Protein AF-A0A7S2VVZ7-F1 (afdb_monomer_lite)

InterPro domains:
  IPR001841 Zinc finger, RING-type [PS50089] (38-72)
  IPR013083 Zinc finger, RING/FYVE/PHD-type [G3DSA:3.30.40.10] (35-86)
  IPR017907 Zinc finger, RING-type, conserved site [PS00518] (54-63)
  IPR040383 E3 ubiquitin-protein ligase HAKAI/CBLL2 [PTHR13480] (22-133)

Secondary structure (DSSP, 8-state):
-----PPPPPS---------S-S-------TT-PPPB-TTT-PBPSEEEEEETT-BEEEHHHHHT-SB-TTT--B-SEEEEEEGGG--EE-TTT-BEESSHHHHHHHHHHHHHHHHHHHHHHHHSPPPPP---------

Radius of gyration: 28.9 Å; chains: 1; bounding box: 85×47×89 Å

Structure (mmCIF, N/CA/C/O backbone):
data_AF-A0A7S2VVZ7-F1
#
_entry.id   AF-A0A7S2VVZ7-F1
#
loop_
_atom_site.group_PDB
_atom_site.id
_atom_site.type_symbol
_atom_site.label_atom_id
_atom_site.label_alt_id
_atom_site.label_comp_id
_atom_site.label_asym_id
_atom_site.label_entity_id
_atom_site.label_seq_id
_atom_site.pdbx_PDB_ins_code
_atom_site.Cartn_x
_atom_site.Cartn_y
_atom_site.Cartn_z
_atom_site.occupancy
_atom_site.B_iso_or_equiv
_atom_site.auth_seq_id
_atom_site.auth_comp_id
_atom_site.auth_asym_id
_atom_site.auth_atom_id
_atom_site.pdbx_PDB_model_num
ATOM 1 N N . HIS A 1 1 ? 54.122 -6.414 -49.934 1.00 40.81 1 HIS A N 1
ATOM 2 C CA . HIS A 1 1 ? 54.503 -7.588 -49.124 1.00 40.81 1 HIS A CA 1
ATOM 3 C C . HIS A 1 1 ? 53.460 -7.806 -48.043 1.00 40.81 1 HIS A C 1
ATOM 5 O O . HIS A 1 1 ? 53.321 -6.979 -47.154 1.00 40.81 1 HIS A O 1
ATOM 11 N N . ALA A 1 2 ? 52.671 -8.866 -48.206 1.00 39.00 2 ALA A N 1
ATOM 12 C CA . ALA A 1 2 ? 51.647 -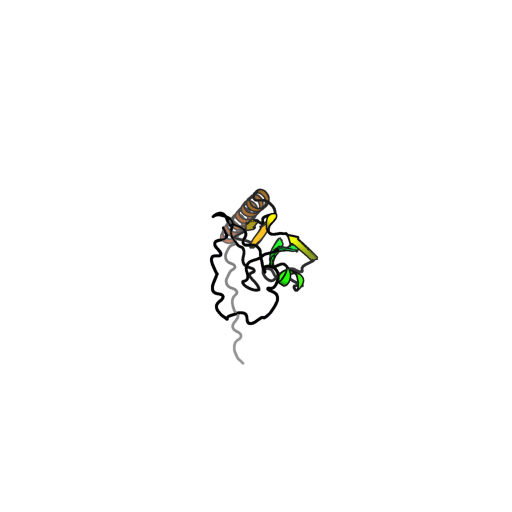9.313 -47.273 1.00 39.00 2 ALA A CA 1
ATOM 13 C C . ALA A 1 2 ? 52.279 -10.131 -46.135 1.00 39.00 2 ALA A C 1
ATOM 15 O O . ALA A 1 2 ? 53.196 -10.910 -46.387 1.00 39.00 2 ALA A O 1
ATOM 16 N N . ALA A 1 3 ? 51.753 -10.002 -44.917 1.00 42.44 3 ALA A N 1
ATOM 17 C CA . ALA A 1 3 ? 51.986 -10.958 -43.839 1.00 42.44 3 ALA A CA 1
ATOM 18 C C . ALA A 1 3 ? 50.653 -11.250 -43.137 1.00 42.44 3 ALA A C 1
ATOM 20 O O . ALA A 1 3 ? 50.160 -10.502 -42.298 1.00 42.44 3 ALA A O 1
ATOM 21 N N . THR A 1 4 ? 50.050 -12.347 -43.574 1.00 44.47 4 THR A N 1
ATOM 22 C CA . THR A 1 4 ? 48.849 -12.996 -43.051 1.00 44.47 4 THR A CA 1
ATOM 23 C C . THR A 1 4 ? 49.156 -13.739 -41.749 1.00 44.47 4 THR A C 1
ATOM 25 O O . THR A 1 4 ? 49.865 -14.745 -41.772 1.00 44.47 4 THR A O 1
ATOM 28 N N . GLY A 1 5 ? 48.582 -13.299 -40.627 1.00 38.53 5 GLY A N 1
ATOM 29 C CA . GLY A 1 5 ? 48.528 -14.070 -39.380 1.00 38.53 5 GLY A CA 1
ATOM 30 C C . GLY A 1 5 ? 47.254 -14.914 -39.322 1.00 38.53 5 GLY A C 1
ATOM 31 O O . GLY A 1 5 ? 46.172 -14.390 -39.068 1.00 38.53 5 GLY A O 1
ATOM 32 N N . LYS A 1 6 ? 47.374 -16.218 -39.593 1.00 45.28 6 LYS A N 1
ATOM 33 C CA . LYS A 1 6 ? 46.278 -17.200 -39.536 1.00 45.28 6 LYS A CA 1
ATOM 34 C C . LYS A 1 6 ? 45.784 -17.364 -38.092 1.00 45.28 6 LYS A C 1
ATOM 36 O O . LYS A 1 6 ? 46.544 -17.793 -37.229 1.00 45.28 6 LYS A O 1
ATOM 41 N N . ARG A 1 7 ? 44.506 -17.064 -37.835 1.00 45.28 7 ARG A N 1
ATOM 42 C CA . ARG A 1 7 ? 43.811 -17.474 -36.606 1.00 45.28 7 ARG A CA 1
ATOM 43 C C . ARG A 1 7 ? 43.335 -18.914 -36.782 1.00 45.28 7 ARG A C 1
ATOM 45 O O . ARG A 1 7 ? 42.566 -19.199 -37.695 1.00 45.28 7 ARG A O 1
ATOM 52 N N . PHE A 1 8 ? 43.830 -19.810 -35.936 1.00 40.78 8 PHE A N 1
ATOM 53 C CA . PHE A 1 8 ? 43.336 -21.178 -35.830 1.00 40.78 8 PHE A CA 1
ATOM 54 C C . PHE A 1 8 ? 41.923 -21.148 -35.238 1.00 40.78 8 PHE A C 1
ATOM 56 O O . PHE A 1 8 ? 41.718 -20.627 -34.145 1.00 40.78 8 PHE A O 1
ATOM 63 N N . ILE A 1 9 ? 40.957 -21.675 -35.987 1.00 46.22 9 ILE A N 1
ATOM 64 C CA . ILE A 1 9 ? 39.578 -21.884 -35.546 1.00 46.22 9 ILE A CA 1
ATOM 65 C C . ILE A 1 9 ? 39.534 -23.284 -34.931 1.00 46.22 9 ILE A C 1
ATOM 67 O O . ILE A 1 9 ? 39.821 -24.265 -35.618 1.00 46.22 9 ILE A O 1
ATOM 71 N N . THR A 1 10 ? 39.226 -23.381 -33.640 1.00 40.88 10 THR A N 1
ATOM 72 C CA . THR A 1 10 ? 38.913 -24.659 -32.994 1.00 40.88 10 THR A CA 1
ATOM 73 C C . THR A 1 10 ? 37.460 -25.050 -33.291 1.00 40.88 10 THR A 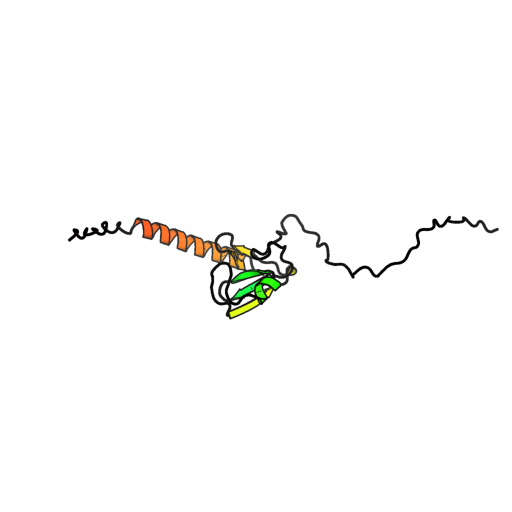C 1
ATOM 75 O O . THR A 1 10 ? 36.592 -24.180 -33.391 1.00 40.88 10 THR A O 1
ATOM 78 N N . PRO A 1 11 ? 37.171 -26.350 -33.464 1.00 45.31 11 PRO A N 1
ATOM 79 C CA . PRO A 1 11 ? 35.875 -26.823 -33.922 1.00 45.31 11 PRO A CA 1
ATOM 80 C C . PRO A 1 11 ? 34.906 -26.916 -32.743 1.00 45.31 11 PRO A C 1
ATOM 82 O O . PRO A 1 11 ? 34.717 -27.979 -32.168 1.00 45.31 11 PRO A O 1
ATOM 85 N N . LEU A 1 12 ? 34.291 -25.798 -32.369 1.00 38.53 12 LEU A N 1
ATOM 86 C CA . LEU A 1 12 ? 33.105 -25.804 -31.510 1.00 38.53 12 LEU A CA 1
ATOM 87 C C . LEU A 1 12 ? 32.116 -24.731 -31.984 1.00 38.53 12 LEU A C 1
ATOM 89 O O . LEU A 1 12 ? 31.734 -23.815 -31.267 1.00 38.53 12 LEU A O 1
ATOM 93 N N . GLN A 1 13 ? 31.709 -24.853 -33.246 1.00 48.38 13 GLN A N 1
ATOM 94 C CA . GLN A 1 13 ? 30.436 -24.319 -33.720 1.00 48.38 13 GLN A CA 1
ATOM 95 C C . GLN A 1 13 ? 29.467 -25.491 -33.831 1.00 48.38 13 GLN A C 1
ATOM 97 O O . GLN A 1 13 ? 29.431 -26.188 -34.841 1.00 48.38 13 GLN A O 1
ATOM 102 N N . ILE A 1 14 ? 28.693 -25.703 -32.769 1.00 43.16 14 ILE A N 1
ATOM 103 C CA . ILE A 1 14 ? 27.400 -26.374 -32.860 1.00 43.16 14 ILE A CA 1
ATOM 104 C C . ILE A 1 14 ? 26.367 -25.339 -32.425 1.00 43.16 14 ILE A C 1
ATOM 106 O O . ILE A 1 14 ? 26.427 -24.781 -31.335 1.00 43.16 14 ILE A O 1
ATOM 110 N N . MET A 1 15 ? 25.507 -25.031 -33.385 1.00 47.84 15 MET A N 1
ATOM 111 C CA . MET A 1 15 ? 24.348 -24.155 -33.326 1.00 47.84 15 MET A CA 1
ATOM 112 C C . MET A 1 15 ? 23.399 -24.581 -32.202 1.00 47.84 15 MET A C 1
ATOM 114 O O . MET A 1 15 ? 23.157 -25.776 -32.094 1.00 47.84 15 MET A O 1
ATOM 118 N N . THR A 1 16 ? 22.811 -23.625 -31.477 1.00 44.72 16 THR A N 1
ATOM 119 C CA . THR A 1 16 ? 21.375 -23.593 -31.127 1.00 44.72 16 THR A CA 1
ATOM 120 C C . THR A 1 16 ? 21.028 -22.250 -30.475 1.00 44.72 16 THR A C 1
ATOM 122 O O . THR A 1 16 ? 21.582 -21.895 -29.441 1.00 44.72 16 THR A O 1
ATOM 125 N N . ASP A 1 17 ? 20.104 -21.548 -31.129 1.00 38.00 17 ASP A N 1
ATOM 126 C CA . ASP A 1 17 ? 18.960 -20.845 -30.543 1.00 38.00 17 ASP A CA 1
ATOM 127 C C . ASP A 1 17 ? 19.183 -19.589 -29.682 1.00 38.00 17 ASP A C 1
ATOM 129 O O . ASP A 1 17 ? 19.420 -19.631 -28.483 1.00 38.00 17 ASP A O 1
ATOM 133 N N . GLN A 1 18 ? 18.991 -18.442 -30.344 1.00 48.12 18 GLN A N 1
ATOM 134 C CA . GLN A 1 18 ? 18.055 -17.387 -29.933 1.00 48.12 18 GLN A CA 1
ATOM 135 C C . GLN A 1 18 ? 17.929 -17.160 -28.410 1.00 48.12 18 GLN A C 1
ATOM 137 O O . GLN A 1 18 ? 16.948 -17.555 -27.783 1.00 48.12 18 GLN A O 1
ATOM 142 N N . GLU A 1 19 ? 18.906 -16.455 -27.834 1.00 46.47 19 GLU A N 1
ATOM 143 C CA . GLU A 1 19 ? 18.835 -15.945 -26.460 1.00 46.47 19 GLU A CA 1
ATOM 144 C C . GLU A 1 19 ? 17.556 -15.103 -26.270 1.00 46.47 19 GLU A C 1
ATOM 146 O O . GLU A 1 19 ? 17.329 -14.154 -27.036 1.00 46.47 19 GLU A O 1
ATOM 151 N N . PRO A 1 20 ? 16.702 -15.398 -25.271 1.00 48.53 20 PRO A N 1
ATOM 152 C CA . PRO A 1 20 ? 15.558 -14.556 -24.970 1.00 48.53 20 PRO A CA 1
ATOM 153 C C . PRO A 1 20 ? 16.064 -13.167 -24.577 1.00 48.53 20 PRO A C 1
ATOM 155 O O . PRO A 1 20 ? 16.871 -13.012 -23.662 1.00 48.53 20 PRO A O 1
ATOM 158 N N . SER A 1 21 ? 15.581 -12.150 -25.292 1.00 57.09 21 SER A N 1
ATOM 159 C CA . SER A 1 21 ? 15.862 -10.734 -25.060 1.00 57.09 21 SER A CA 1
ATOM 160 C C . SER A 1 21 ? 15.763 -10.395 -23.571 1.00 57.09 21 SER A C 1
ATOM 162 O O . SER A 1 21 ? 14.660 -10.343 -23.031 1.00 57.09 21 SER A O 1
ATOM 164 N N . SER A 1 22 ? 16.926 -10.225 -22.934 1.00 55.91 22 SER A N 1
ATOM 165 C CA . SER A 1 22 ? 17.166 -9.767 -21.560 1.00 55.91 22 SER A CA 1
ATOM 166 C C . SER A 1 22 ? 15.957 -9.856 -20.622 1.00 55.91 22 SER A C 1
ATOM 168 O O . SER A 1 22 ? 15.155 -8.921 -20.521 1.00 55.91 22 SER A O 1
ATOM 170 N N . ILE A 1 23 ? 15.856 -10.952 -19.871 1.00 51.28 23 ILE A N 1
ATOM 171 C CA . ILE A 1 23 ? 14.960 -11.015 -18.717 1.00 51.28 23 ILE A CA 1
ATOM 172 C C . ILE A 1 23 ? 15.523 -10.078 -17.639 1.00 51.28 23 ILE A C 1
ATOM 174 O O . ILE A 1 23 ? 16.344 -10.461 -16.810 1.00 51.28 23 ILE A O 1
ATOM 178 N N . GLY A 1 24 ? 15.063 -8.829 -17.669 1.00 57.19 24 GLY A N 1
ATOM 179 C CA . GLY A 1 24 ? 15.271 -7.845 -16.613 1.00 57.19 24 GLY A CA 1
ATOM 180 C C . GLY A 1 24 ? 16.519 -6.973 -16.762 1.00 57.19 24 GLY A C 1
ATOM 181 O O . GLY A 1 24 ? 17.597 -7.407 -17.158 1.00 57.19 24 GLY A O 1
ATOM 182 N N . TYR A 1 25 ? 16.355 -5.703 -16.394 1.00 60.25 25 TYR A N 1
ATOM 183 C CA . TYR A 1 25 ? 17.438 -4.735 -16.263 1.00 60.25 25 TYR A CA 1
ATOM 184 C C . TYR A 1 25 ? 17.986 -4.768 -14.834 1.00 60.25 25 TYR A C 1
ATOM 186 O O . TYR A 1 25 ? 17.230 -4.630 -13.864 1.00 60.25 25 TYR A O 1
ATOM 194 N N . VAL A 1 26 ? 19.305 -4.909 -14.687 1.00 53.25 26 VAL A N 1
ATOM 195 C CA . VAL A 1 26 ? 19.970 -4.760 -13.388 1.00 53.25 26 VAL A CA 1
ATOM 196 C C . VAL A 1 26 ? 20.002 -3.275 -13.046 1.00 53.25 26 VAL A C 1
ATOM 198 O O . VAL A 1 26 ? 20.916 -2.538 -13.405 1.00 53.25 26 VAL A O 1
ATOM 201 N N . HIS A 1 27 ? 18.963 -2.813 -12.358 1.00 59.66 27 HIS A N 1
ATOM 202 C CA . HIS A 1 27 ? 18.926 -1.452 -11.847 1.00 59.66 27 HIS A CA 1
ATOM 203 C C . HIS A 1 27 ? 20.026 -1.301 -10.789 1.00 59.66 27 HIS A C 1
ATOM 205 O O . HIS A 1 27 ? 20.000 -2.010 -9.784 1.00 59.66 27 HIS A O 1
ATOM 211 N N . ASN A 1 28 ? 20.983 -0.391 -11.000 1.00 56.66 28 ASN A N 1
ATOM 212 C CA . ASN A 1 28 ? 22.024 -0.101 -10.013 1.00 56.66 28 ASN A CA 1
ATOM 213 C C . ASN A 1 28 ? 21.343 0.432 -8.741 1.00 56.66 28 ASN A C 1
ATOM 215 O O . ASN A 1 28 ? 20.780 1.528 -8.772 1.00 56.66 28 ASN A O 1
ATOM 219 N N . ARG A 1 29 ? 21.287 -0.385 -7.682 1.00 57.78 29 ARG A N 1
ATOM 220 C CA . ARG A 1 29 ? 20.594 -0.048 -6.433 1.00 57.78 29 ARG A CA 1
ATOM 221 C C . ARG A 1 29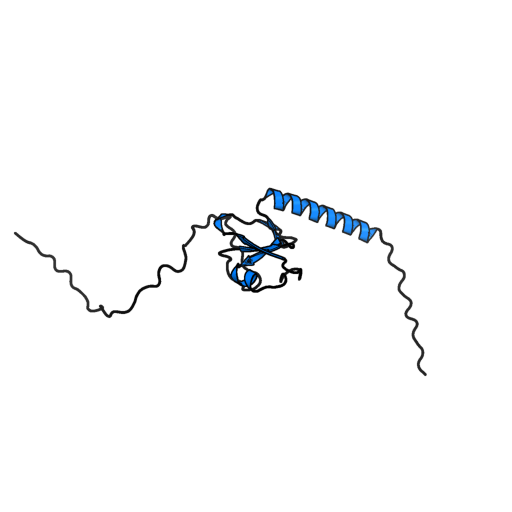 ? 21.584 0.651 -5.510 1.00 57.78 29 ARG A C 1
ATOM 223 O O . ARG A 1 29 ? 22.538 0.025 -5.055 1.00 57.78 29 ARG A O 1
ATOM 230 N N . ARG A 1 30 ? 21.382 1.940 -5.234 1.00 52.25 30 ARG A N 1
ATOM 231 C CA . ARG A 1 30 ? 22.143 2.639 -4.191 1.00 52.25 30 ARG A CA 1
ATOM 232 C C . ARG A 1 30 ? 21.748 2.055 -2.833 1.00 52.25 30 ARG A C 1
ATOM 234 O O . ARG A 1 30 ? 20.598 1.670 -2.624 1.00 52.25 30 ARG A O 1
ATOM 241 N N . SER A 1 31 ? 22.684 1.986 -1.892 1.00 39.78 31 SER A N 1
ATOM 242 C CA . SER A 1 31 ? 22.384 1.603 -0.508 1.00 39.78 31 SER A CA 1
ATOM 243 C C . SER A 1 31 ? 21.310 2.541 0.060 1.00 39.78 31 SER A C 1
ATOM 245 O O . SER A 1 31 ? 21.561 3.731 0.220 1.00 39.78 31 SER A O 1
ATOM 247 N N . GLY A 1 32 ? 20.102 2.020 0.302 1.00 49.62 32 GLY A N 1
ATOM 248 C CA . GLY A 1 32 ? 18.902 2.822 0.599 1.00 49.62 32 GLY A CA 1
ATOM 249 C C . GLY A 1 32 ? 17.701 2.503 -0.304 1.00 49.62 32 GLY A C 1
ATOM 250 O O . GLY A 1 32 ? 16.564 2.682 0.128 1.00 49.62 32 GLY A O 1
ATOM 251 N N . ASP A 1 33 ? 17.935 1.912 -1.482 1.00 59.28 33 ASP A N 1
ATOM 252 C CA . ASP A 1 33 ? 16.919 1.452 -2.444 1.00 59.28 33 ASP A CA 1
ATOM 253 C C . ASP A 1 33 ? 16.257 0.139 -1.986 1.00 59.28 33 ASP A C 1
ATOM 255 O O . ASP A 1 33 ? 16.403 -0.918 -2.614 1.00 59.28 33 ASP A O 1
ATOM 259 N N . LYS A 1 34 ? 15.575 0.170 -0.836 1.00 70.12 34 LYS A N 1
ATOM 260 C CA . LYS A 1 34 ? 14.970 -1.018 -0.218 1.00 70.12 34 LYS A CA 1
ATOM 261 C C . LYS A 1 34 ? 14.070 -1.743 -1.227 1.00 70.12 34 LYS A C 1
ATOM 263 O O . LYS A 1 34 ? 13.102 -1.193 -1.742 1.00 70.12 34 LYS A O 1
ATOM 268 N N . THR A 1 35 ? 14.390 -3.004 -1.501 1.00 81.69 35 THR A N 1
ATOM 269 C CA . THR A 1 35 ? 13.534 -3.900 -2.282 1.00 81.69 35 THR A CA 1
ATOM 270 C C . THR A 1 35 ? 12.372 -4.349 -1.412 1.00 81.69 35 THR A C 1
ATOM 272 O O . THR A 1 35 ? 12.597 -4.953 -0.364 1.00 81.69 35 THR A O 1
ATOM 275 N N . HIS A 1 36 ? 11.139 -4.091 -1.834 1.00 89.19 36 HIS A N 1
ATOM 276 C CA . HIS A 1 36 ? 9.975 -4.688 -1.190 1.00 89.19 36 HIS A CA 1
ATOM 277 C C . HIS A 1 36 ? 9.718 -6.078 -1.765 1.00 89.19 36 HIS A C 1
ATOM 279 O O . HIS A 1 36 ? 9.867 -6.308 -2.968 1.00 89.19 36 HIS A O 1
ATOM 285 N N . PHE A 1 37 ? 9.339 -6.997 -0.887 1.00 92.94 37 PHE A N 1
ATOM 286 C CA . PHE A 1 37 ? 8.938 -8.350 -1.240 1.00 92.94 37 PHE A CA 1
ATOM 287 C C . PHE A 1 37 ? 7.427 -8.455 -1.090 1.00 92.94 37 PHE A C 1
ATOM 289 O O . PHE A 1 37 ? 6.852 -7.934 -0.133 1.00 92.94 37 PHE A O 1
ATOM 296 N N . CYS A 1 38 ? 6.773 -9.097 -2.052 1.00 95.50 38 CYS A N 1
ATOM 297 C CA . CYS A 1 38 ? 5.346 -9.353 -1.953 1.00 95.50 38 CYS A CA 1
ATOM 298 C C . CYS A 1 38 ? 5.097 -10.380 -0.850 1.00 95.50 38 CYS A C 1
ATOM 300 O O . CYS A 1 38 ? 5.676 -11.457 -0.880 1.00 95.50 38 CYS A O 1
ATOM 302 N N . VAL A 1 39 ? 4.207 -10.074 0.092 1.00 94.69 39 VAL A N 1
ATOM 303 C CA . VAL A 1 39 ? 3.881 -10.988 1.200 1.00 94.69 39 VAL A CA 1
ATOM 304 C C . VAL A 1 39 ? 3.143 -12.257 0.744 1.00 94.69 39 VAL A C 1
ATOM 306 O O . VAL A 1 39 ? 3.147 -13.247 1.462 1.00 94.69 39 VAL A O 1
ATOM 309 N N . VAL A 1 40 ? 2.534 -12.248 -0.448 1.00 96.81 40 VAL A N 1
ATOM 310 C CA . VAL A 1 40 ? 1.777 -13.393 -0.985 1.00 96.81 40 VAL A CA 1
ATOM 311 C C . VAL A 1 40 ? 2.702 -14.394 -1.681 1.00 96.81 40 VAL A C 1
ATOM 313 O O . VAL A 1 40 ? 2.663 -15.578 -1.372 1.00 96.81 40 VAL A O 1
ATOM 316 N N . CYS A 1 41 ? 3.552 -13.933 -2.605 1.00 97.06 41 CYS A N 1
ATOM 317 C CA . CYS A 1 41 ? 4.432 -14.814 -3.384 1.00 97.06 41 CYS A CA 1
ATOM 318 C C . CYS A 1 41 ? 5.904 -14.800 -2.946 1.00 97.06 41 CYS A C 1
ATOM 320 O O . CYS A 1 41 ? 6.716 -15.515 -3.522 1.00 97.06 41 CYS A O 1
ATOM 322 N N . SER A 1 42 ? 6.275 -13.980 -1.959 1.00 96.06 42 SER A N 1
ATOM 323 C CA . SER A 1 42 ? 7.653 -13.810 -1.469 1.00 96.06 42 SER A CA 1
ATOM 324 C C . SER A 1 42 ? 8.674 -13.382 -2.531 1.00 96.06 42 SER A C 1
ATOM 326 O O . SER A 1 42 ? 9.880 -13.467 -2.306 1.00 96.06 42 SER A O 1
ATOM 328 N N . PHE A 1 43 ? 8.222 -12.871 -3.680 1.00 93.00 43 PHE A N 1
ATOM 329 C CA . PHE A 1 43 ? 9.099 -12.368 -4.734 1.00 93.00 43 PHE A CA 1
ATOM 330 C C . PHE A 1 43 ? 9.312 -10.851 -4.649 1.00 93.00 43 PHE A C 1
ATOM 332 O O . PHE A 1 43 ? 8.421 -10.122 -4.192 1.00 93.00 43 PHE A O 1
ATOM 339 N N . PRO A 1 44 ? 10.477 -10.345 -5.103 1.00 92.31 44 PRO A N 1
ATOM 340 C CA . PRO A 1 44 ? 10.719 -8.914 -5.246 1.00 92.31 44 PRO A CA 1
ATOM 341 C C . PRO A 1 44 ? 9.647 -8.236 -6.103 1.00 92.31 44 PRO A C 1
ATOM 343 O O . PRO A 1 44 ? 9.291 -8.723 -7.176 1.00 92.31 44 PRO A O 1
ATOM 346 N N . ILE A 1 45 ? 9.160 -7.078 -5.665 1.00 92.19 45 ILE A N 1
ATOM 347 C CA . ILE A 1 45 ? 8.120 -6.348 -6.391 1.00 92.19 45 ILE A CA 1
ATOM 348 C C . ILE A 1 45 ? 8.750 -5.492 -7.500 1.00 92.19 45 ILE A C 1
ATOM 350 O O . ILE A 1 45 ? 9.505 -4.558 -7.226 1.00 92.19 45 ILE A O 1
ATOM 354 N N . ALA A 1 46 ? 8.414 -5.798 -8.758 1.00 90.75 46 ALA A N 1
ATOM 355 C CA . ALA A 1 46 ? 8.794 -4.997 -9.928 1.00 90.75 46 ALA A CA 1
ATOM 356 C C . ALA A 1 46 ? 7.780 -3.882 -10.242 1.00 90.75 46 ALA A C 1
ATOM 358 O O . ALA A 1 46 ? 8.149 -2.783 -10.639 1.00 90.75 46 ALA A O 1
ATOM 359 N N . THR A 1 47 ? 6.491 -4.151 -10.048 1.00 92.56 47 THR A N 1
ATOM 360 C CA . THR A 1 47 ? 5.410 -3.166 -10.160 1.00 92.56 47 THR A CA 1
ATOM 361 C C . THR A 1 47 ? 4.453 -3.393 -9.006 1.00 92.56 47 THR A C 1
ATOM 363 O O . THR A 1 47 ? 4.042 -4.530 -8.763 1.00 92.56 47 THR A O 1
ATOM 366 N N . TYR A 1 48 ? 4.109 -2.327 -8.293 1.00 95.44 48 TYR A N 1
ATOM 367 C CA . TYR A 1 48 ? 3.203 -2.396 -7.158 1.00 95.44 48 TYR A CA 1
ATOM 368 C C . TYR A 1 48 ? 1.752 -2.373 -7.634 1.00 95.44 48 TYR A C 1
ATOM 370 O O . TYR A 1 48 ? 1.370 -1.562 -8.480 1.00 95.44 48 TYR A O 1
ATOM 378 N N . GLY A 1 49 ? 0.941 -3.250 -7.055 1.00 97.12 49 GLY A N 1
ATOM 379 C CA . GLY A 1 49 ? -0.510 -3.138 -7.058 1.00 97.12 49 GLY A CA 1
ATOM 380 C C . GLY A 1 49 ? -0.967 -2.609 -5.704 1.00 97.12 49 GLY A C 1
ATOM 381 O O . GLY A 1 49 ? -0.767 -3.275 -4.689 1.00 97.12 49 GLY A O 1
ATOM 382 N N . ARG A 1 50 ? -1.526 -1.398 -5.670 1.00 97.62 50 ARG A N 1
ATOM 383 C CA . ARG A 1 50 ? -2.005 -0.732 -4.454 1.00 97.62 50 ARG A CA 1
ATOM 384 C C . ARG A 1 50 ? -3.526 -0.773 -4.391 1.00 97.62 50 ARG A C 1
ATOM 386 O O . ARG A 1 50 ? -4.211 -0.336 -5.312 1.00 97.62 50 ARG A O 1
ATOM 393 N N . LEU A 1 51 ? -4.046 -1.315 -3.300 1.00 98.31 51 LEU A N 1
ATOM 394 C CA . LEU A 1 51 ? -5.464 -1.611 -3.136 1.00 98.31 51 LEU A CA 1
ATOM 395 C C . LEU A 1 51 ? -6.208 -0.423 -2.535 1.00 98.31 51 LEU A C 1
ATOM 397 O O . LEU A 1 51 ? -5.755 0.170 -1.561 1.00 98.31 51 LEU A O 1
ATOM 401 N N . TYR A 1 52 ? -7.389 -0.106 -3.052 1.00 97.81 52 TYR A N 1
ATOM 402 C CA . TYR A 1 52 ? -8.301 0.861 -2.445 1.00 97.81 52 TYR A CA 1
ATOM 403 C C . TYR A 1 52 ? -9.524 0.154 -1.850 1.00 97.81 52 TYR A C 1
ATOM 405 O O . TYR A 1 52 ? -10.096 -0.716 -2.512 1.00 97.81 52 TYR A O 1
ATOM 413 N N . PRO A 1 53 ? -9.989 0.554 -0.651 1.00 97.50 53 PRO A N 1
ATOM 414 C CA . PRO A 1 53 ? -9.585 1.746 0.109 1.00 97.50 53 PRO A CA 1
ATOM 415 C C . PRO A 1 53 ? -8.481 1.511 1.156 1.00 97.50 53 PRO A C 1
ATOM 417 O O . PRO A 1 53 ? -8.055 2.466 1.797 1.00 97.50 53 PRO A O 1
ATOM 420 N N . CYS A 1 54 ? -8.021 0.273 1.364 1.00 98.06 54 CYS A N 1
ATOM 421 C CA . CYS A 1 54 ? -7.123 -0.058 2.478 1.00 98.06 54 CYS A CA 1
ATOM 422 C C . CYS A 1 54 ? -5.676 0.428 2.310 1.00 98.06 54 CYS A C 1
ATOM 424 O O . CYS A 1 54 ? -4.963 0.550 3.300 1.00 98.06 54 CYS A O 1
ATOM 426 N N . LEU A 1 55 ? -5.247 0.744 1.089 1.00 97.94 55 LEU A N 1
ATOM 427 C CA . LEU A 1 55 ? -3.913 1.243 0.742 1.00 97.94 55 LEU A CA 1
ATOM 428 C C . LEU A 1 55 ? -2.776 0.243 0.985 1.00 97.94 55 LEU A C 1
ATOM 430 O O . LEU A 1 55 ? -1.616 0.636 1.018 1.00 97.94 55 LEU A O 1
ATOM 434 N N . HIS A 1 56 ? -3.069 -1.047 1.136 1.00 97.94 56 HIS A N 1
ATOM 435 C CA . HIS A 1 56 ? -2.037 -2.087 1.143 1.00 97.94 56 HIS A CA 1
ATOM 436 C C . HIS A 1 56 ? -1.482 -2.319 -0.264 1.00 97.94 56 HIS A C 1
ATOM 438 O O . HIS A 1 56 ? -2.175 -2.097 -1.260 1.00 97.94 56 HIS A O 1
ATOM 444 N N . SER A 1 57 ? -0.229 -2.771 -0.353 1.00 97.00 57 SER A N 1
ATOM 445 C CA . SER A 1 57 ? 0.451 -2.995 -1.631 1.00 97.00 57 SER A CA 1
ATOM 446 C C . SER A 1 57 ? 1.070 -4.382 -1.745 1.00 97.00 57 SER A C 1
ATOM 448 O O . SER A 1 57 ? 1.678 -4.888 -0.806 1.00 97.00 57 SER A O 1
ATOM 450 N N . PHE A 1 58 ? 0.949 -4.960 -2.938 1.00 97.50 58 PHE A N 1
ATOM 451 C CA . PHE A 1 58 ? 1.466 -6.276 -3.318 1.00 97.50 58 PHE A CA 1
ATOM 452 C C . PHE A 1 58 ? 2.208 -6.160 -4.657 1.00 97.50 58 PHE A C 1
ATOM 454 O O . PHE A 1 58 ? 2.252 -5.075 -5.248 1.00 97.50 58 PHE A O 1
ATOM 461 N N . CYS A 1 59 ? 2.790 -7.251 -5.171 1.00 97.00 59 CYS A N 1
ATOM 462 C CA . CYS A 1 59 ? 3.153 -7.248 -6.587 1.00 97.00 59 CYS A CA 1
ATOM 463 C C . CYS A 1 59 ? 1.875 -7.162 -7.429 1.00 97.00 59 CYS A C 1
ATOM 465 O O . CYS A 1 59 ? 0.826 -7.659 -7.019 1.00 97.00 59 CYS A O 1
ATOM 467 N N . LEU A 1 60 ? 1.958 -6.512 -8.589 1.00 97.25 60 LEU A N 1
ATOM 468 C CA . LEU A 1 60 ? 0.789 -6.278 -9.432 1.00 97.25 60 LEU A CA 1
ATOM 469 C C . LEU A 1 60 ? 0.059 -7.577 -9.802 1.00 97.25 60 LEU A C 1
ATOM 471 O O . LEU A 1 60 ? -1.164 -7.582 -9.791 1.00 97.25 60 LEU A O 1
ATOM 475 N N . THR A 1 61 ? 0.799 -8.657 -10.066 1.00 97.81 61 THR A N 1
ATOM 476 C CA . THR A 1 61 ? 0.234 -9.970 -10.411 1.00 97.81 61 THR A CA 1
ATOM 477 C C . THR A 1 61 ? -0.598 -10.554 -9.275 1.00 97.81 61 THR A C 1
ATOM 479 O O . THR A 1 61 ? -1.749 -10.894 -9.481 1.00 97.81 61 THR A O 1
ATOM 482 N N . CYS A 1 62 ? -0.073 -10.606 -8.045 1.00 98.25 62 CYS A N 1
ATOM 483 C CA . CYS A 1 62 ? -0.896 -11.052 -6.920 1.00 98.25 62 CYS A CA 1
ATOM 484 C C . CYS A 1 62 ? -2.056 -10.086 -6.672 1.00 98.25 62 CYS A C 1
ATOM 486 O O . CYS A 1 62 ? -3.141 -10.519 -6.319 1.00 98.25 62 CYS A O 1
ATOM 488 N N . ALA A 1 63 ? -1.844 -8.781 -6.858 1.00 97.88 63 ALA A N 1
ATOM 489 C CA . ALA A 1 63 ? -2.873 -7.792 -6.591 1.00 97.88 63 ALA A CA 1
ATOM 490 C C . ALA A 1 63 ? -4.082 -7.881 -7.537 1.00 97.88 63 ALA A C 1
ATOM 492 O O . ALA A 1 63 ? -5.192 -7.576 -7.108 1.00 97.88 63 ALA A O 1
ATOM 493 N N . SER A 1 64 ? -3.871 -8.255 -8.805 1.00 97.62 64 SER A N 1
ATOM 494 C CA . SER A 1 64 ? -4.937 -8.379 -9.809 1.00 97.62 64 SER A CA 1
ATOM 495 C C . SER A 1 64 ? -5.859 -9.568 -9.578 1.00 97.62 64 SER A C 1
ATOM 497 O O . SER A 1 64 ? -7.012 -9.514 -9.991 1.00 97.62 64 SER A O 1
ATOM 499 N N . ASP A 1 65 ? -5.366 -10.602 -8.900 1.00 97.00 65 ASP A N 1
ATOM 500 C CA . ASP A 1 65 ? -6.086 -11.865 -8.710 1.00 97.00 65 ASP A CA 1
ATOM 501 C C . ASP A 1 65 ? -6.874 -11.894 -7.383 1.00 97.00 65 ASP A C 1
ATOM 503 O O . ASP A 1 65 ? -7.448 -12.914 -7.008 1.00 97.00 65 ASP A O 1
ATOM 507 N N . MET A 1 66 ? -6.893 -10.780 -6.642 1.00 95.69 66 MET A N 1
ATOM 508 C CA . MET A 1 66 ? -7.531 -10.671 -5.329 1.00 95.69 66 MET A CA 1
ATOM 509 C C . MET A 1 66 ? -8.841 -9.884 -5.394 1.00 95.69 66 MET A C 1
ATOM 511 O O . MET A 1 66 ? -8.895 -8.777 -5.926 1.00 95.69 66 MET A O 1
ATOM 515 N N . GLU A 1 67 ? -9.869 -10.398 -4.721 1.00 96.12 67 GLU A N 1
ATOM 516 C CA . GLU A 1 67 ? -11.135 -9.684 -4.477 1.00 96.12 67 GLU A CA 1
ATOM 517 C C . GLU A 1 67 ? -11.147 -8.954 -3.118 1.00 96.12 67 GLU A C 1
ATOM 519 O O . GLU A 1 67 ? -11.861 -7.967 -2.911 1.00 96.12 67 GLU A O 1
ATOM 524 N N . SER A 1 68 ? -10.311 -9.406 -2.179 1.00 98.06 68 SER A N 1
ATOM 525 C CA . SER A 1 68 ? -10.130 -8.807 -0.855 1.00 98.06 68 SER A CA 1
ATOM 526 C C . SER A 1 68 ? -8.651 -8.716 -0.482 1.00 98.06 68 SER A C 1
ATOM 528 O O . SER A 1 68 ? -7.814 -9.489 -0.948 1.00 98.06 68 SER A O 1
ATOM 530 N N . CYS A 1 69 ? -8.300 -7.726 0.339 1.00 98.12 69 CYS A N 1
ATOM 531 C CA . CYS A 1 69 ? -6.923 -7.520 0.772 1.00 98.12 69 CYS A CA 1
ATOM 532 C C . CYS A 1 69 ? -6.446 -8.680 1.655 1.00 98.12 69 CYS A C 1
ATOM 534 O O . CYS A 1 69 ? -7.033 -8.932 2.701 1.00 98.12 69 CYS A O 1
ATOM 536 N N . PHE A 1 70 ? -5.315 -9.301 1.318 1.00 97.12 70 PHE A N 1
ATOM 537 C CA . PHE A 1 70 ? -4.742 -10.396 2.112 1.00 97.12 70 PHE A CA 1
ATOM 538 C C . PHE A 1 70 ? -4.345 -9.996 3.550 1.00 97.12 70 PHE A C 1
ATOM 540 O O . PHE A 1 70 ? -4.300 -10.838 4.438 1.00 97.12 70 PHE A O 1
ATOM 547 N N . ILE A 1 71 ? -4.051 -8.712 3.800 1.00 96.75 71 ILE A N 1
ATOM 548 C CA . ILE A 1 71 ? -3.590 -8.233 5.116 1.00 96.75 71 ILE A CA 1
ATOM 549 C C . ILE A 1 71 ? -4.766 -7.916 6.046 1.00 96.75 71 ILE A C 1
ATOM 551 O O . ILE A 1 71 ? -4.737 -8.268 7.222 1.00 96.75 71 ILE A O 1
ATOM 555 N N . CYS A 1 72 ? -5.778 -7.204 5.544 1.00 97.25 72 CYS A N 1
ATOM 556 C CA . CYS A 1 72 ? -6.865 -6.673 6.373 1.00 97.25 72 CYS A CA 1
ATOM 557 C C . CYS A 1 72 ? -8.257 -7.184 5.995 1.00 97.25 72 CYS A C 1
ATOM 559 O O . CYS A 1 72 ? -9.235 -6.743 6.593 1.00 97.25 72 CYS A O 1
ATOM 561 N N . TYR A 1 73 ? -8.359 -8.061 4.995 1.00 97.62 73 TYR A N 1
ATOM 562 C CA . TYR A 1 73 ? -9.602 -8.656 4.488 1.00 97.62 73 TYR A CA 1
ATOM 563 C C . TYR A 1 73 ? -10.650 -7.658 3.971 1.00 97.62 73 TYR A C 1
ATOM 565 O O . TYR A 1 73 ? -11.776 -8.037 3.660 1.00 97.62 73 TYR A O 1
ATOM 573 N N . ALA A 1 74 ? -10.293 -6.378 3.823 1.00 98.00 74 ALA A N 1
ATOM 574 C CA . ALA A 1 74 ? -11.176 -5.377 3.238 1.00 98.00 74 ALA A CA 1
ATOM 575 C C . ALA A 1 74 ? -11.420 -5.656 1.746 1.00 98.00 74 ALA A C 1
ATOM 577 O O . ALA A 1 74 ? -10.486 -6.001 1.016 1.00 98.00 74 ALA A O 1
ATOM 578 N N . SER A 1 75 ? -12.656 -5.451 1.286 1.00 97.94 75 SER A N 1
ATOM 579 C CA . SER A 1 75 ? -13.032 -5.568 -0.127 1.00 97.94 75 SER A CA 1
ATOM 580 C C . SER A 1 75 ? -12.258 -4.577 -0.997 1.00 97.94 75 SER A C 1
ATOM 582 O O . SER A 1 75 ? -12.148 -3.393 -0.655 1.00 97.94 75 SER A O 1
ATOM 584 N N . ILE A 1 76 ? -11.762 -5.042 -2.143 1.00 98.19 76 ILE A N 1
ATOM 585 C CA . ILE A 1 76 ? -11.001 -4.212 -3.076 1.00 98.19 76 ILE A CA 1
ATOM 586 C C . ILE A 1 76 ? -11.976 -3.522 -4.031 1.00 98.19 76 ILE A C 1
ATOM 588 O O . ILE A 1 76 ? -12.608 -4.149 -4.870 1.00 98.19 76 ILE A O 1
ATOM 592 N N . SER A 1 77 ? -12.083 -2.201 -3.906 1.00 97.69 77 SER A N 1
ATOM 593 C CA . SER A 1 77 ? -12.911 -1.370 -4.796 1.00 97.69 77 SER A CA 1
ATOM 594 C C . SER A 1 77 ? -12.179 -0.958 -6.072 1.00 97.69 77 SER A C 1
ATOM 596 O O . SER A 1 77 ? -12.794 -0.746 -7.113 1.00 97.69 77 SER A O 1
ATOM 598 N N . ARG A 1 78 ? -10.854 -0.799 -5.986 1.00 97.44 78 ARG A N 1
ATOM 599 C CA . ARG A 1 78 ? -10.006 -0.369 -7.098 1.00 97.44 78 ARG A CA 1
ATOM 600 C C . ARG A 1 78 ? -8.567 -0.811 -6.871 1.00 97.44 78 ARG A C 1
ATOM 602 O O . ARG A 1 78 ? -8.045 -0.688 -5.763 1.00 97.44 78 ARG A O 1
ATOM 609 N N . LEU A 1 79 ? -7.921 -1.239 -7.949 1.00 97.81 79 LEU A N 1
ATOM 610 C CA . LEU A 1 79 ? -6.494 -1.525 -8.003 1.00 97.81 79 LEU A CA 1
ATOM 611 C C . LEU A 1 79 ? -5.759 -0.379 -8.707 1.00 97.81 79 LEU A C 1
ATOM 613 O O . LEU A 1 79 ? -6.095 -0.006 -9.828 1.00 97.81 79 LEU A O 1
ATOM 617 N N . GLU A 1 80 ? -4.748 0.181 -8.051 1.00 96.81 80 GLU A N 1
ATOM 618 C CA . GLU A 1 80 ? -3.848 1.175 -8.629 1.00 96.81 80 GLU A CA 1
ATOM 619 C C . GLU A 1 80 ? -2.508 0.529 -9.000 1.00 96.81 80 GLU A C 1
ATOM 621 O O . GLU A 1 80 ? -1.856 -0.099 -8.164 1.00 96.81 80 GLU A O 1
ATOM 626 N N . ARG A 1 81 ? -2.072 0.726 -10.248 1.00 95.38 81 ARG A N 1
ATOM 627 C CA . ARG A 1 81 ? -0.759 0.291 -10.733 1.00 95.38 81 ARG A CA 1
ATOM 628 C C . ARG A 1 81 ? 0.283 1.377 -10.478 1.00 95.38 81 ARG A C 1
ATOM 630 O O . ARG A 1 81 ? 0.175 2.468 -11.026 1.00 95.38 81 ARG A O 1
ATOM 637 N N . LEU A 1 82 ? 1.314 1.050 -9.702 1.00 91.25 82 LEU A N 1
ATOM 638 C CA . LEU A 1 82 ? 2.414 1.954 -9.368 1.00 91.25 82 LEU A CA 1
ATOM 639 C C . LEU A 1 82 ? 3.754 1.365 -9.846 1.00 91.25 82 LEU A C 1
ATOM 641 O O . LEU A 1 82 ? 4.198 0.337 -9.319 1.00 91.25 82 LEU A O 1
ATOM 645 N N . PRO A 1 83 ? 4.395 1.977 -10.856 1.00 85.25 83 PRO A N 1
ATOM 646 C CA . PRO A 1 83 ? 5.734 1.597 -11.298 1.00 85.25 83 PRO A CA 1
ATOM 647 C C . PRO A 1 83 ? 6.771 1.768 -10.178 1.00 85.25 83 PRO A C 1
ATOM 649 O O . PRO A 1 83 ? 6.606 2.614 -9.295 1.00 85.25 83 PRO A O 1
ATOM 652 N N . ARG A 1 84 ? 7.841 0.961 -10.182 1.00 76.50 84 ARG A N 1
ATOM 653 C CA . ARG A 1 84 ? 8.880 1.009 -9.134 1.00 76.50 84 ARG A CA 1
ATOM 654 C C . ARG A 1 84 ? 9.582 2.366 -9.095 1.00 76.50 84 ARG A C 1
ATOM 656 O O . ARG A 1 84 ? 9.998 2.802 -8.025 1.00 76.50 84 ARG A O 1
ATOM 663 N N . GLU A 1 85 ? 9.716 3.004 -10.250 1.00 76.00 85 GLU A N 1
ATOM 664 C CA . GLU A 1 85 ? 10.431 4.264 -10.452 1.00 76.00 85 GLU A CA 1
ATOM 665 C C . GLU A 1 85 ? 9.787 5.415 -9.674 1.00 76.00 85 GLU A C 1
ATOM 667 O O . GLU A 1 85 ? 10.480 6.339 -9.261 1.00 76.00 85 GLU A O 1
ATOM 672 N N . ASN A 1 86 ? 8.478 5.332 -9.419 1.00 77.88 86 ASN A N 1
ATOM 673 C CA . ASN A 1 86 ? 7.739 6.356 -8.684 1.00 77.88 86 ASN A CA 1
ATOM 674 C C . ASN A 1 86 ? 8.072 6.365 -7.183 1.00 77.88 86 ASN A C 1
ATOM 676 O O . ASN A 1 86 ? 7.759 7.339 -6.503 1.00 77.88 86 ASN A O 1
ATOM 680 N N . GLY A 1 87 ? 8.696 5.300 -6.666 1.00 78.31 87 GLY A N 1
ATOM 681 C CA . GLY A 1 87 ? 8.909 5.113 -5.235 1.00 78.31 87 GLY A CA 1
ATOM 682 C C . GLY A 1 87 ? 7.605 4.830 -4.481 1.00 78.31 87 GLY A C 1
ATOM 683 O O . GLY A 1 87 ? 6.507 5.196 -4.899 1.00 78.31 87 GLY A O 1
ATOM 684 N N . LEU A 1 88 ? 7.714 4.124 -3.358 1.00 89.62 88 LEU A N 1
ATOM 685 C CA . LEU A 1 88 ? 6.580 3.849 -2.484 1.00 89.62 88 LEU A CA 1
ATOM 686 C C . LEU A 1 88 ? 7.056 3.808 -1.035 1.00 89.62 88 LEU A C 1
ATOM 688 O O . LEU A 1 88 ? 8.048 3.152 -0.723 1.00 89.62 88 LEU A O 1
ATOM 692 N N . TYR A 1 89 ? 6.334 4.488 -0.153 1.00 92.88 89 TYR A N 1
ATOM 693 C CA . TYR A 1 89 ? 6.623 4.510 1.276 1.00 92.88 89 TYR A CA 1
ATOM 694 C C . TYR A 1 89 ? 5.655 3.581 1.994 1.00 92.88 89 TYR A C 1
ATOM 696 O O . TYR A 1 89 ? 4.448 3.724 1.831 1.00 92.88 89 TYR A O 1
ATOM 704 N N . ILE A 1 90 ? 6.155 2.633 2.788 1.00 92.62 90 ILE A N 1
ATOM 705 C CA . ILE A 1 90 ? 5.318 1.660 3.504 1.00 92.62 90 ILE A CA 1
ATOM 706 C C . ILE A 1 90 ? 5.431 1.899 5.008 1.00 92.62 90 ILE A C 1
ATOM 708 O O . ILE A 1 90 ? 6.528 1.921 5.566 1.00 92.62 90 ILE A O 1
ATOM 712 N N . SER A 1 91 ? 4.286 2.053 5.670 1.00 94.19 91 SER A N 1
ATOM 713 C CA . SER A 1 91 ? 4.216 2.160 7.125 1.00 94.19 91 SER A CA 1
ATOM 714 C C . SER A 1 91 ? 4.595 0.831 7.781 1.00 94.19 91 SER A C 1
ATOM 716 O O . SER A 1 91 ? 3.951 -0.179 7.499 1.00 94.19 91 SER A O 1
ATOM 718 N N . PRO A 1 92 ? 5.567 0.801 8.709 1.00 90.38 92 PRO A N 1
ATOM 719 C CA . PRO A 1 92 ? 5.947 -0.436 9.388 1.00 90.38 92 PRO A CA 1
ATOM 720 C C . PRO A 1 92 ? 4.863 -0.945 10.348 1.00 90.38 92 PRO A C 1
ATOM 722 O O . PRO A 1 92 ? 4.841 -2.124 10.673 1.00 90.38 92 PRO A O 1
ATOM 725 N N . THR A 1 93 ? 3.965 -0.071 10.808 1.00 91.94 93 THR A N 1
ATOM 726 C CA . THR A 1 93 ? 2.930 -0.412 11.794 1.00 91.94 93 THR A CA 1
ATOM 727 C C . THR A 1 93 ? 1.636 -0.895 11.156 1.00 91.94 93 THR A C 1
ATOM 729 O O . THR A 1 93 ? 0.968 -1.764 11.701 1.00 91.94 93 THR A O 1
ATOM 732 N N . THR A 1 94 ? 1.264 -0.330 10.007 1.00 95.12 94 THR A N 1
ATOM 733 C CA . THR A 1 94 ? -0.027 -0.616 9.352 1.00 95.12 94 THR A CA 1
ATOM 734 C C . THR A 1 94 ? 0.117 -1.319 8.009 1.00 95.12 94 THR A C 1
ATOM 736 O O . THR A 1 94 ? -0.881 -1.764 7.443 1.00 95.12 94 THR A O 1
ATOM 739 N N . LEU A 1 95 ? 1.343 -1.387 7.475 1.00 95.62 95 LEU A N 1
ATOM 740 C CA . LEU A 1 95 ? 1.677 -1.864 6.129 1.00 95.62 95 LEU A CA 1
ATOM 741 C C . LEU A 1 95 ? 0.987 -1.094 4.992 1.00 95.62 95 LEU A C 1
ATOM 743 O O . LEU A 1 95 ? 1.079 -1.489 3.830 1.00 95.62 95 LEU A O 1
ATOM 747 N N . GLN A 1 96 ? 0.317 0.018 5.302 1.00 96.94 96 GLN A N 1
ATOM 748 C CA . GLN A 1 96 ? -0.267 0.898 4.300 1.00 96.94 96 GLN A CA 1
ATOM 749 C C . GLN A 1 96 ? 0.832 1.632 3.543 1.00 96.94 96 GLN A C 1
ATOM 751 O O . GLN A 1 96 ? 1.867 1.992 4.115 1.00 96.94 96 GLN A O 1
ATOM 756 N N . SER A 1 97 ? 0.589 1.852 2.257 1.00 95.38 97 SER A N 1
ATOM 757 C CA . SER A 1 97 ? 1.522 2.499 1.356 1.00 95.38 97 SER A CA 1
ATOM 758 C C 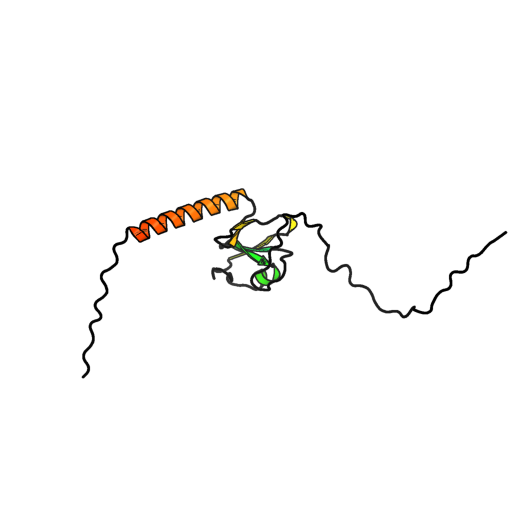. SER A 1 97 ? 1.091 3.913 0.975 1.00 95.38 97 SER A C 1
ATOM 760 O O . SER A 1 97 ? -0.099 4.215 0.818 1.00 95.38 97 SER A O 1
ATOM 762 N N . PHE A 1 98 ? 2.082 4.778 0.792 1.00 95.44 98 PHE A N 1
ATOM 763 C CA . PHE A 1 98 ? 1.946 6.217 0.588 1.00 95.44 98 PHE A CA 1
ATOM 764 C C . PHE A 1 98 ? 2.839 6.677 -0.562 1.00 95.44 98 PHE A C 1
ATOM 766 O O . PHE A 1 98 ? 3.896 6.086 -0.808 1.00 95.44 98 PHE A O 1
ATOM 773 N N . ARG A 1 99 ? 2.406 7.723 -1.276 1.00 91.12 99 ARG A N 1
ATOM 774 C CA . ARG A 1 99 ? 3.142 8.242 -2.443 1.00 91.12 99 ARG A CA 1
ATOM 775 C C . ARG A 1 99 ? 4.239 9.228 -2.054 1.00 91.12 99 ARG A C 1
ATOM 777 O O . ARG A 1 99 ? 5.128 9.482 -2.856 1.00 91.12 99 ARG A O 1
ATOM 784 N N . SER A 1 100 ? 4.194 9.762 -0.837 1.00 91.19 100 SER A N 1
ATOM 785 C CA . SER A 1 100 ? 5.222 10.654 -0.311 1.00 91.19 100 SER A CA 1
ATOM 786 C C . SER A 1 100 ? 5.587 10.315 1.130 1.00 91.19 100 SER A C 1
ATOM 788 O O . SER A 1 100 ? 4.821 9.692 1.872 1.00 91.19 100 SER A O 1
ATOM 790 N N . GLU A 1 101 ? 6.773 10.763 1.531 1.00 91.12 101 GLU A N 1
ATOM 791 C CA . GLU A 1 101 ? 7.229 10.670 2.914 1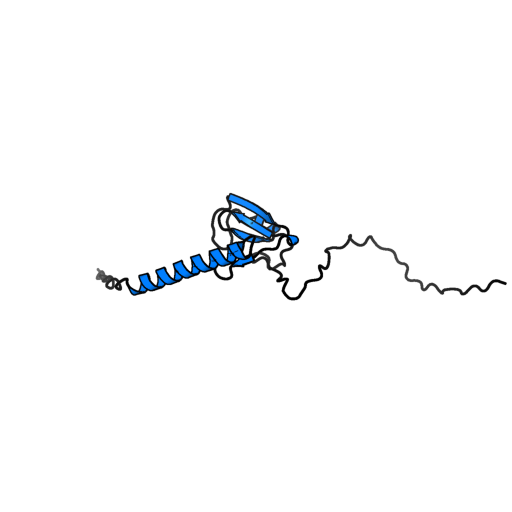.00 91.12 101 GLU A CA 1
ATOM 792 C C . GLU A 1 101 ? 6.323 11.472 3.858 1.00 91.12 101 GLU A C 1
ATOM 794 O O . GLU A 1 101 ? 5.963 10.980 4.924 1.00 91.12 101 GLU A O 1
ATOM 799 N N . ASP A 1 102 ? 5.863 12.654 3.439 1.00 94.19 102 ASP A N 1
ATOM 800 C CA . ASP A 1 102 ? 4.959 13.495 4.232 1.00 94.19 102 ASP A CA 1
ATOM 801 C C . ASP A 1 102 ? 3.632 12.795 4.554 1.00 94.19 102 ASP A C 1
ATOM 803 O O . ASP A 1 102 ? 3.140 12.866 5.686 1.00 94.19 102 ASP A O 1
ATOM 807 N N . GLU A 1 103 ? 3.057 12.077 3.581 1.00 95.38 103 GLU A N 1
ATOM 808 C CA . GLU A 1 103 ? 1.856 11.264 3.790 1.00 95.38 103 GLU A CA 1
ATOM 809 C C . GLU A 1 103 ? 2.110 10.164 4.832 1.00 95.38 103 GLU A C 1
ATOM 811 O O . GLU A 1 103 ? 1.319 10.003 5.768 1.00 95.38 103 GLU A O 1
ATOM 816 N N . LEU A 1 104 ? 3.236 9.451 4.717 1.00 95.62 104 LEU A N 1
ATOM 817 C CA . LEU A 1 104 ? 3.627 8.412 5.671 1.00 95.62 104 LEU A CA 1
ATOM 818 C C . LEU A 1 104 ? 3.849 8.984 7.081 1.00 95.62 104 LEU A C 1
ATOM 820 O O . LEU A 1 104 ? 3.400 8.398 8.072 1.00 95.62 104 LEU A O 1
ATOM 824 N N . VAL A 1 105 ? 4.535 10.121 7.198 1.00 95.62 105 VAL A N 1
ATOM 825 C CA . VAL A 1 105 ? 4.814 10.780 8.481 1.00 95.62 105 VAL A CA 1
ATOM 826 C C . VAL A 1 105 ? 3.511 11.238 9.135 1.00 95.62 105 VAL A C 1
ATOM 828 O O . VAL A 1 105 ? 3.293 10.988 10.323 1.00 95.62 105 VAL A O 1
ATOM 831 N N . SER A 1 106 ? 2.615 11.857 8.363 1.00 97.44 106 SER A N 1
ATOM 832 C CA . SER A 1 106 ? 1.289 12.276 8.829 1.00 97.44 106 SER A CA 1
ATOM 833 C C . SER A 1 106 ? 0.471 11.088 9.340 1.00 97.44 106 SER A C 1
ATOM 835 O O . SER A 1 106 ? -0.077 11.135 10.444 1.00 97.44 106 SER A O 1
ATOM 837 N N . HIS A 1 107 ? 0.453 9.988 8.583 1.00 96.94 107 HIS A N 1
ATOM 838 C CA . HIS A 1 107 ? -0.197 8.743 8.989 1.00 96.94 107 HIS A CA 1
ATOM 839 C C . HIS A 1 107 ? 0.384 8.182 10.287 1.00 96.94 107 HIS A C 1
ATOM 841 O O . HIS A 1 107 ? -0.351 7.890 11.228 1.00 96.94 107 HIS A O 1
ATOM 847 N N . THR A 1 108 ? 1.710 8.099 10.376 1.00 96.25 108 THR A N 1
ATOM 848 C CA . THR A 1 108 ? 2.409 7.555 11.547 1.00 96.25 108 THR A CA 1
ATOM 849 C C . THR A 1 108 ? 2.072 8.340 12.814 1.00 96.25 108 THR A C 1
ATOM 851 O O . THR A 1 108 ? 1.775 7.738 13.847 1.00 96.25 108 THR A O 1
ATOM 854 N N . ARG A 1 109 ? 2.030 9.679 12.737 1.00 96.56 109 ARG A N 1
ATOM 855 C CA . ARG A 1 109 ? 1.619 10.530 13.869 1.00 96.56 109 ARG A CA 1
ATOM 856 C C . ARG A 1 109 ? 0.180 10.252 14.302 1.00 96.56 109 ARG A C 1
ATOM 858 O O . ARG A 1 109 ? -0.066 10.099 15.496 1.00 96.56 109 ARG A O 1
ATOM 865 N N . LYS A 1 110 ? -0.756 10.151 13.351 1.00 96.00 110 LYS A N 1
ATOM 866 C CA . LYS A 1 110 ? -2.173 9.866 13.640 1.00 96.00 110 LYS A CA 1
ATOM 867 C C . LYS A 1 110 ? -2.357 8.501 14.300 1.00 96.00 110 LYS A C 1
ATOM 869 O O . LYS A 1 110 ? -3.047 8.398 15.310 1.00 96.00 110 LYS A O 1
ATOM 874 N N . VAL A 1 111 ? -1.707 7.466 13.766 1.00 95.44 111 VAL A N 1
ATOM 875 C CA . VAL A 1 111 ? -1.745 6.111 14.336 1.00 95.44 111 VAL A CA 1
ATOM 876 C C . VAL A 1 111 ? -1.181 6.112 15.754 1.00 95.44 111 VAL A C 1
ATOM 878 O O . VAL A 1 111 ? -1.815 5.573 16.656 1.00 95.44 111 VAL A O 1
ATOM 881 N N . TYR A 1 112 ? -0.037 6.763 15.977 1.00 94.75 112 TYR A N 1
ATOM 882 C CA . TYR A 1 112 ? 0.555 6.869 17.310 1.00 94.75 112 TYR A CA 1
ATOM 883 C C . TYR A 1 112 ? -0.394 7.537 18.313 1.00 94.75 112 TYR A C 1
ATOM 885 O O . TYR A 1 112 ? -0.641 6.987 19.383 1.00 94.75 112 TYR A O 1
ATOM 893 N N . GLN A 1 113 ? -0.986 8.680 17.955 1.00 95.44 113 GLN A N 1
ATOM 894 C CA . GLN A 1 113 ? -1.958 9.375 18.808 1.00 95.44 113 GLN A CA 1
ATOM 895 C C . GLN A 1 113 ? -3.164 8.491 19.145 1.00 95.44 113 GLN A C 1
ATOM 897 O O . GLN A 1 113 ? -3.574 8.422 20.304 1.00 95.44 113 GLN A O 1
ATOM 902 N N . HIS A 1 114 ? -3.698 7.775 18.153 1.00 93.50 114 HIS A N 1
ATOM 903 C CA . HIS A 1 114 ? -4.815 6.861 18.362 1.00 93.50 114 HIS A CA 1
ATOM 904 C C . HIS A 1 114 ? -4.448 5.736 19.340 1.00 93.50 114 HIS A C 1
ATOM 906 O O . HIS A 1 114 ? -5.186 5.487 20.292 1.00 93.50 114 HIS A O 1
ATOM 912 N N . LEU A 1 115 ? -3.283 5.104 19.165 1.00 91.75 115 LEU A N 1
ATOM 913 C CA . LEU A 1 115 ? -2.796 4.048 20.058 1.00 91.75 115 LEU A CA 1
ATOM 914 C C . LEU A 1 115 ? -2.579 4.552 21.492 1.00 91.75 115 LEU A C 1
ATOM 916 O O . LEU A 1 115 ? -2.993 3.882 22.435 1.00 91.75 115 LEU A O 1
ATOM 920 N N . MET A 1 116 ? -1.996 5.742 21.663 1.00 92.81 116 MET A N 1
ATOM 921 C CA . MET A 1 116 ? -1.807 6.347 22.987 1.00 92.81 116 MET A CA 1
ATOM 922 C C . MET A 1 116 ? -3.143 6.642 23.675 1.00 92.81 116 MET A C 1
ATOM 924 O O . MET A 1 116 ? -3.314 6.322 24.849 1.00 92.81 116 MET A O 1
ATOM 928 N N . SER A 1 117 ? -4.119 7.180 22.938 1.00 93.38 117 SER A N 1
ATOM 929 C CA . SER A 1 117 ? -5.458 7.432 23.485 1.00 93.38 117 SER A CA 1
ATOM 930 C C . SER A 1 117 ? -6.180 6.136 23.876 1.00 93.38 117 SER A C 1
ATOM 932 O O . SER A 1 117 ? -6.819 6.068 24.925 1.00 93.38 117 SER A O 1
ATOM 934 N N . ALA A 1 118 ? -6.033 5.074 23.077 1.00 91.94 118 ALA A N 1
ATOM 935 C CA . ALA A 1 118 ? -6.614 3.768 23.365 1.00 91.94 118 ALA A CA 1
ATOM 936 C C . ALA A 1 118 ? -5.995 3.128 24.617 1.00 91.94 118 ALA A C 1
ATOM 938 O O . ALA A 1 118 ? -6.729 2.577 25.437 1.00 91.94 118 ALA A O 1
ATOM 939 N N . ALA A 1 119 ? -4.675 3.246 24.796 1.00 91.19 119 ALA A N 1
ATOM 940 C CA . ALA A 1 119 ? -3.979 2.751 25.982 1.00 91.19 119 ALA A CA 1
ATOM 941 C C . ALA A 1 119 ? -4.487 3.433 27.265 1.00 91.19 119 ALA A C 1
ATOM 943 O O . ALA A 1 119 ? -4.904 2.754 28.199 1.00 91.19 119 ALA A O 1
ATOM 944 N N . GLN A 1 120 ? -4.573 4.766 27.271 1.00 90.81 120 GLN A N 1
ATOM 945 C CA . GLN A 1 120 ? -5.085 5.531 28.418 1.00 90.81 120 GLN A CA 1
ATOM 946 C C . GLN A 1 120 ? -6.553 5.206 28.743 1.00 90.81 120 GLN A C 1
ATOM 948 O O . GLN A 1 120 ? -6.956 5.161 29.907 1.00 90.81 120 GLN A O 1
ATOM 953 N N . ASN A 1 121 ? -7.375 4.968 27.716 1.00 88.38 121 ASN A N 1
ATOM 954 C CA . ASN A 1 121 ? -8.774 4.582 27.897 1.00 88.38 121 ASN A CA 1
ATOM 955 C C . ASN A 1 121 ? -8.920 3.158 28.454 1.00 88.38 121 ASN A C 1
ATOM 957 O O . ASN A 1 121 ? -9.839 2.903 29.232 1.00 88.38 121 ASN A O 1
ATOM 961 N N . ALA A 1 122 ? -8.025 2.240 28.079 1.00 85.56 122 ALA A N 1
ATOM 962 C CA . ALA A 1 122 ? -8.001 0.885 28.622 1.00 85.56 122 ALA A CA 1
ATOM 963 C C . ALA A 1 122 ? -7.650 0.880 30.119 1.00 85.56 122 ALA A C 1
ATOM 965 O O . ALA A 1 122 ? -8.282 0.150 30.877 1.00 85.56 122 ALA A O 1
ATOM 966 N N . GLU A 1 123 ? -6.727 1.743 30.555 1.00 77.19 123 GLU A N 1
ATOM 967 C CA . GLU A 1 123 ? -6.364 1.904 31.973 1.00 77.19 123 GLU A CA 1
ATOM 968 C C . GLU A 1 123 ? -7.487 2.530 32.817 1.00 77.19 123 GLU A C 1
ATOM 970 O O . GLU A 1 123 ? -7.632 2.217 33.997 1.00 77.19 123 GLU A O 1
ATOM 975 N N . LYS A 1 124 ? -8.317 3.399 32.223 1.00 74.62 124 LYS A N 1
ATOM 976 C CA . LYS A 1 124 ? -9.448 4.038 32.917 1.00 74.62 124 LYS A CA 1
ATOM 977 C C . LYS A 1 124 ? -10.699 3.168 33.035 1.00 74.62 124 LYS A C 1
ATOM 979 O O . LYS A 1 124 ? -11.570 3.499 33.839 1.00 74.62 124 LYS A O 1
ATOM 984 N N . LYS A 1 125 ? -10.844 2.101 32.243 1.00 62.41 125 LYS A N 1
ATOM 985 C CA . LYS A 1 125 ? -12.034 1.241 32.298 1.00 62.41 125 LYS A CA 1
ATOM 986 C C . LYS A 1 125 ? -11.937 0.330 33.533 1.00 62.41 125 LYS A C 1
ATOM 988 O O . LYS A 1 125 ? -11.045 -0.515 33.566 1.00 62.41 125 LYS A O 1
ATOM 993 N N . PRO A 1 126 ? -12.839 0.441 34.531 1.00 59.06 126 PRO A N 1
ATOM 994 C CA . PRO A 1 126 ? -12.836 -0.484 35.656 1.00 59.06 126 PRO A CA 1
ATOM 995 C C . PRO A 1 126 ? -13.042 -1.900 35.122 1.00 59.06 126 PRO A C 1
ATOM 997 O O . PRO A 1 126 ? -13.909 -2.118 34.266 1.00 59.06 126 PRO A O 1
ATOM 1000 N N . ALA A 1 127 ? -12.247 -2.852 35.612 1.00 60.03 127 ALA A N 1
ATOM 1001 C CA . ALA A 1 127 ? -12.459 -4.264 35.339 1.00 60.03 127 ALA A CA 1
ATOM 1002 C C . ALA A 1 127 ? -13.924 -4.601 35.652 1.00 60.03 127 ALA A C 1
ATOM 1004 O O . ALA A 1 127 ? -14.392 -4.385 36.772 1.00 60.03 127 ALA A O 1
ATOM 1005 N N . ALA A 1 128 ? -14.665 -5.069 34.645 1.00 63.25 128 ALA A N 1
ATOM 1006 C CA . ALA A 1 128 ? -16.018 -5.554 34.865 1.00 63.25 128 ALA A CA 1
ATOM 1007 C C . ALA A 1 128 ? -15.964 -6.649 35.948 1.00 63.25 128 ALA A C 1
ATOM 1009 O O . ALA A 1 128 ? -15.038 -7.469 35.913 1.00 63.25 128 ALA A O 1
ATOM 1010 N N . PRO A 1 129 ? -16.913 -6.681 36.902 1.00 61.34 129 PRO A N 1
ATOM 1011 C CA . PRO A 1 129 ? -16.940 -7.738 37.899 1.00 61.34 129 PRO A CA 1
ATOM 1012 C C . PRO A 1 129 ? -16.989 -9.093 37.185 1.00 61.34 129 PRO A C 1
ATOM 1014 O O . PRO A 1 129 ? -17.687 -9.211 36.169 1.00 61.34 129 PRO A O 1
ATOM 1017 N N . PRO A 1 130 ? -16.269 -10.114 37.676 1.00 57.66 130 PRO A N 1
ATOM 1018 C CA . PRO A 1 130 ? -16.315 -11.436 37.077 1.00 57.66 130 PRO A CA 1
ATOM 1019 C C . PRO A 1 130 ? -17.768 -11.913 37.035 1.00 57.66 130 PRO A C 1
ATOM 1021 O O . PRO A 1 130 ? -18.458 -11.951 38.056 1.00 57.66 130 PRO A O 1
ATOM 1024 N N . ALA A 1 131 ? -18.240 -12.242 35.831 1.00 61.22 131 ALA A N 1
ATOM 1025 C CA . ALA A 1 131 ? -19.554 -12.824 35.626 1.00 61.22 131 ALA A CA 1
ATOM 1026 C C . ALA A 1 131 ? -19.639 -14.117 36.446 1.00 61.22 131 ALA A C 1
ATOM 1028 O O . ALA A 1 131 ? -18.917 -15.080 36.180 1.00 61.22 131 ALA A O 1
ATOM 1029 N N . GLN A 1 132 ? -20.501 -14.122 37.463 1.00 58.12 132 GLN A N 1
ATOM 1030 C CA . GLN A 1 132 ? -20.785 -15.308 38.257 1.00 58.12 132 GLN A CA 1
ATOM 1031 C C . GLN A 1 132 ? -21.353 -16.385 37.326 1.00 58.12 132 GLN A C 1
ATOM 1033 O O . GLN A 1 132 ? -22.494 -16.291 36.868 1.00 58.12 132 GLN A O 1
ATOM 1038 N N . ARG A 1 133 ? -20.545 -17.410 37.030 1.00 56.28 133 ARG A N 1
ATOM 1039 C CA . ARG A 1 133 ? -21.045 -18.669 36.481 1.00 56.28 133 ARG A CA 1
ATOM 1040 C C . ARG A 1 133 ? -21.977 -19.263 37.530 1.00 56.28 133 ARG A C 1
ATOM 1042 O O . ARG A 1 133 ? -21.537 -19.653 38.604 1.00 56.28 133 ARG A O 1
ATOM 1049 N N . LYS A 1 134 ? -23.276 -19.271 37.240 1.00 56.84 134 LYS A N 1
ATOM 1050 C CA . LYS A 1 134 ? -24.232 -20.080 37.991 1.00 56.84 134 LYS A CA 1
ATOM 1051 C C . LYS A 1 134 ? -24.023 -21.515 37.530 1.00 56.84 134 LYS A C 1
ATOM 1053 O O . LYS A 1 134 ? -24.439 -21.861 36.426 1.00 56.84 134 LYS A O 1
ATOM 1058 N N . ASP A 1 135 ? -23.332 -22.307 38.339 1.00 56.84 135 ASP A N 1
ATOM 1059 C CA . ASP A 1 135 ? -23.245 -23.745 38.127 1.00 56.84 135 ASP A CA 1
ATOM 1060 C C . ASP A 1 135 ? -24.660 -24.328 38.217 1.00 56.84 135 ASP A C 1
ATOM 1062 O O . ASP A 1 135 ? -25.335 -24.242 39.245 1.00 56.84 135 ASP A O 1
ATOM 1066 N N . ALA A 1 136 ? -25.145 -24.858 37.096 1.00 57.50 136 ALA A N 1
ATOM 1067 C CA . ALA A 1 136 ? -26.369 -25.636 37.061 1.00 57.50 136 ALA A CA 1
ATOM 1068 C C . ALA A 1 136 ? -26.079 -26.995 37.713 1.00 57.50 136 ALA A C 1
ATOM 1070 O O . ALA A 1 136 ? -25.265 -27.770 37.211 1.00 57.50 136 ALA A O 1
ATOM 1071 N N . ALA A 1 137 ? -26.726 -27.256 38.849 1.00 60.62 137 ALA A N 1
ATOM 1072 C CA . ALA A 1 137 ? -26.664 -28.535 39.545 1.00 60.62 137 ALA A CA 1
ATOM 1073 C C . ALA A 1 137 ? -27.210 -29.678 38.661 1.00 60.62 137 ALA A C 1
ATOM 1075 O O . ALA A 1 137 ? -28.163 -29.455 37.904 1.00 60.62 137 ALA A O 1
ATOM 1076 N N . PRO A 1 138 ? -26.643 -30.894 38.748 1.00 65.75 138 PRO A N 1
ATOM 1077 C CA . PRO A 1 138 ? -27.098 -32.026 37.954 1.00 65.75 138 PRO A CA 1
ATOM 1078 C C . PRO A 1 138 ? -28.428 -32.571 38.497 1.00 65.75 138 PRO A C 1
ATOM 1080 O O . PRO A 1 138 ? -28.668 -32.554 39.707 1.00 65.75 138 PRO A O 1
ATOM 1083 N N . LYS A 1 139 ? -29.280 -33.047 37.585 1.00 59.34 139 LYS A N 1
ATOM 1084 C CA . LYS A 1 139 ? -30.414 -33.928 37.891 1.00 59.34 139 LYS A CA 1
ATOM 1085 C C . LYS A 1 139 ? -29.989 -35.380 37.754 1.00 59.34 139 LYS A C 1
ATOM 1087 O O . LYS A 1 139 ? -29.180 -35.646 36.838 1.00 59.34 139 LYS A O 1
#

pLDDT: mean 78.95, std 20.96, range [38.0, 98.31]
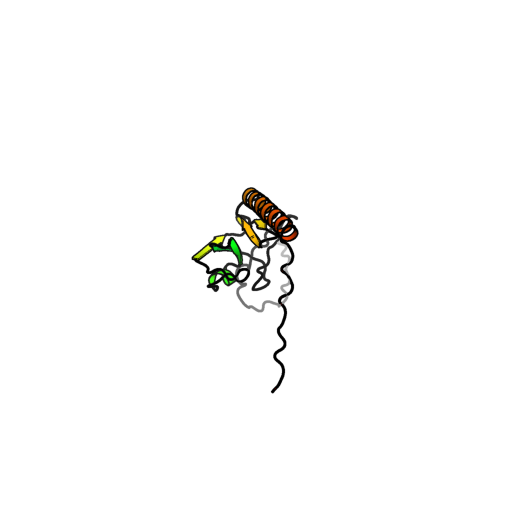
Organism: NCBI:txid225041

Sequence (139 aa):
HAATGKRFITPLQIMTDQEPSSIGYVHNRRSGDKTHFCVVCSFPIATYGRLYPCLHSFCLTCASDMESCFICYASISRLERLPRENGLYISPTTLQSFRSEDELVSHTRKVYQHLMSAAQNAEKKPAAPPAQRKDAAPK

Foldseek 3Di:
DDDDDDDDDDPDDDDDDDDPDDPDDPDPQDPVLDFDAFPPPRHTAQKWWAFPPLQAIGRPVVNVVDQADPPPRHGGPDIDIGGPVQPWDAAPVRRHIDSDPVVNVVVVVVVVVVVVVVVVVVVPDPDDPPDDDPPDDDD